Protein AF-A0A136KNW2-F1 (afdb_monomer)

Secondary structure (DSSP, 8-state):
------HHHHHHHHHHHSPTT-EEEEET-TT-HHHHHHHHTT-EEEEEES-HHHHHHHHHHHHHTT-GGGEEEEES-GGGSPPP---

Nearest PDB structures (foldseek):
  4htf-assembly1_B  TM=8.590E-01  e=5.207E-06  Escherichia coli O157:H7
  3egi-assembly1_D  TM=9.491E-01  e=1.558E-04  Homo sapiens
  3egi-assembly1_C  TM=8.553E-01  e=9.682E-05  Homo sapiens
  3egi-assembly1_A  TM=9.231E-01  e=5.668E-04  Homo sapiens
  5bxy-assembly2_B  TM=8.757E-01  e=7.439E-04  Salinibacter ruber DSM 13855

Solvent-accessible surface area (backbone atoms only — not comparable to full-atom values): 5058 Å² total; per-residue (Å²): 132,86,80,77,74,55,67,71,58,56,50,54,53,48,66,71,72,54,65,84,64,37,82,44,78,36,82,66,35,52,64,24,68,64,51,50,52,44,17,71,67,58,20,39,24,42,32,29,22,72,46,57,70,28,41,56,45,26,55,56,48,23,54,77,68,73,25,47,93,28,45,49,73,42,71,40,57,80,83,74,49,76,81,76,77,84,126

pLDDT: mean 88.27, std 15.73, range [34.56, 98.44]

Foldseek 3Di:
DPPPPPVVNVVVVVVVPDDQQEEEEAFQCFLPPVVLVVLVSNHAYEYEHQDPVSQVNNCVVCVVSVSNVRYDYDNDHPVPDDDDDPD

Sequence (87 aa):
MNKIIPMAHFFKIINGVIKKESSILDIGCGTGSLAIYLASCNHHVLGIDISQKAIQGCEAYAQRMNVEKNTQFLVGTINDLPPSKKI

Mean predicted aligned error: 5.71 Å

Radius of gyration: 13.6 Å; Cα contacts (8 Å, |Δi|>4): 120; chains: 1; bounding box: 35×40×28 Å

Structure (mmCIF, N/CA/C/O backbone):
data_AF-A0A136KNW2-F1
#
_entry.id   AF-A0A136KNW2-F1
#
loop_
_atom_site.group_PDB
_atom_site.id
_atom_site.type_symbol
_atom_site.label_atom_id
_atom_site.label_alt_id
_atom_site.label_comp_id
_atom_site.label_asym_id
_atom_site.label_entity_id
_atom_site.label_seq_id
_atom_site.pdbx_PDB_ins_code
_atom_site.Cartn_x
_atom_site.Cartn_y
_atom_site.Cartn_z
_atom_site.occupancy
_atom_site.B_iso_or_equiv
_atom_site.auth_seq_id
_atom_site.auth_comp_id
_atom_site.auth_asym_id
_atom_site.auth_atom_id
_atom_site.pdbx_PDB_model_num
ATOM 1 N N . MET A 1 1 ? 3.819 31.399 -1.809 1.00 35.47 1 MET A N 1
ATOM 2 C CA . MET A 1 1 ? 3.758 30.777 -0.465 1.00 35.47 1 MET A CA 1
ATOM 3 C C . MET A 1 1 ? 3.459 29.294 -0.630 1.00 35.47 1 MET A C 1
ATOM 5 O O . MET A 1 1 ? 2.297 28.924 -0.745 1.00 35.47 1 MET A O 1
ATOM 9 N N . ASN A 1 2 ? 4.493 28.453 -0.694 1.00 34.56 2 ASN A N 1
ATOM 10 C CA . ASN A 1 2 ? 4.311 27.004 -0.763 1.00 34.56 2 ASN A CA 1
ATOM 11 C C . ASN A 1 2 ? 3.911 26.510 0.627 1.00 34.56 2 ASN A C 1
ATOM 13 O O . ASN A 1 2 ? 4.751 26.394 1.516 1.00 34.56 2 ASN A O 1
ATOM 17 N N . LYS A 1 3 ? 2.614 26.270 0.839 1.00 44.28 3 LYS A N 1
ATOM 18 C CA . LYS A 1 3 ? 2.141 25.559 2.027 1.00 44.28 3 LYS A CA 1
ATOM 19 C C . LYS A 1 3 ? 2.542 24.095 1.865 1.00 44.28 3 LYS A C 1
ATOM 21 O O . LYS A 1 3 ? 1.802 23.308 1.288 1.00 44.28 3 LYS A O 1
ATOM 26 N N . ILE A 1 4 ? 3.736 23.747 2.334 1.00 51.75 4 ILE A N 1
ATOM 27 C CA . ILE A 1 4 ? 4.109 22.349 2.546 1.00 51.75 4 ILE A CA 1
ATOM 28 C C . ILE A 1 4 ? 3.226 21.872 3.696 1.00 51.75 4 ILE A C 1
ATOM 30 O O . ILE A 1 4 ? 3.436 22.266 4.841 1.00 51.75 4 ILE A O 1
ATOM 34 N N . ILE A 1 5 ? 2.183 21.103 3.387 1.00 56.28 5 ILE A N 1
ATOM 35 C CA . ILE A 1 5 ? 1.348 20.466 4.404 1.00 56.28 5 ILE A CA 1
ATOM 36 C C . ILE A 1 5 ? 2.189 19.318 4.973 1.00 56.28 5 ILE A C 1
ATOM 38 O O . ILE A 1 5 ? 2.511 18.391 4.227 1.00 56.28 5 ILE A O 1
ATOM 42 N N . PRO A 1 6 ? 2.590 19.355 6.257 1.00 64.12 6 PRO A N 1
ATOM 43 C CA . PRO A 1 6 ? 3.339 18.257 6.851 1.00 64.12 6 PRO A CA 1
ATOM 44 C C . PRO A 1 6 ? 2.507 16.976 6.748 1.00 64.12 6 PRO A C 1
ATOM 46 O O . PRO A 1 6 ? 1.310 17.008 7.040 1.00 64.12 6 PRO A O 1
ATOM 49 N N . MET A 1 7 ? 3.122 15.850 6.378 1.00 68.56 7 MET A N 1
ATOM 50 C CA . MET A 1 7 ? 2.422 14.562 6.218 1.00 68.56 7 MET A CA 1
ATOM 51 C C . MET A 1 7 ? 1.571 14.181 7.442 1.00 68.56 7 MET A C 1
ATOM 53 O O . MET A 1 7 ? 0.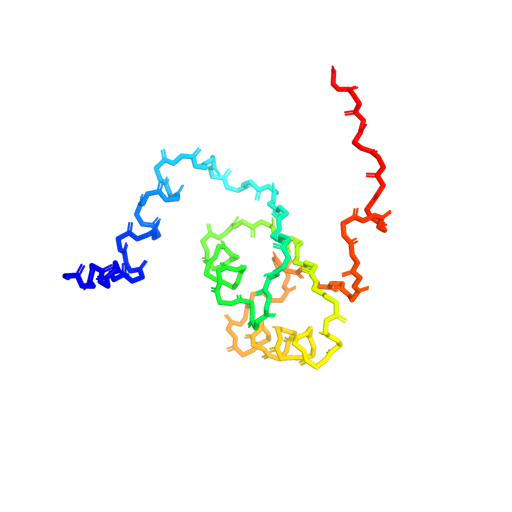4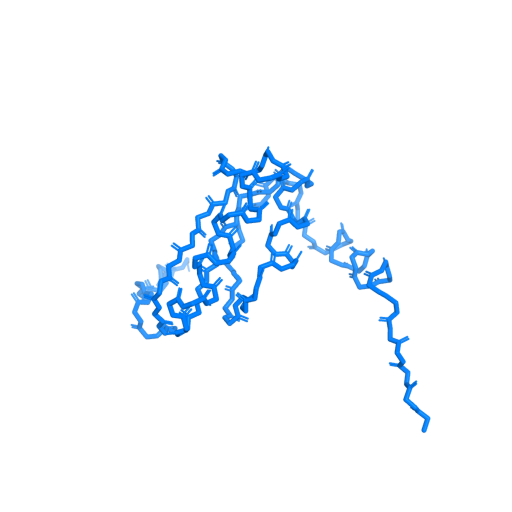81 13.637 7.298 1.00 68.56 7 MET A O 1
ATOM 57 N N . ALA A 1 8 ? 1.994 14.579 8.646 1.00 70.19 8 ALA A N 1
ATOM 58 C CA . ALA A 1 8 ? 1.227 14.401 9.879 1.00 70.19 8 ALA A CA 1
ATOM 59 C C . ALA A 1 8 ? -0.158 15.083 9.862 1.00 70.19 8 ALA A C 1
ATOM 61 O O . ALA A 1 8 ? -1.126 14.541 10.394 1.00 70.19 8 ALA A O 1
ATOM 62 N N . HIS A 1 9 ? -0.279 16.264 9.247 1.00 79.62 9 HIS A N 1
ATOM 63 C CA . HIS A 1 9 ? -1.559 16.966 9.144 1.00 79.62 9 HIS A CA 1
ATOM 64 C C . HIS A 1 9 ? -2.494 16.275 8.147 1.00 79.62 9 HIS A C 1
ATOM 66 O O . HIS A 1 9 ? -3.684 16.133 8.414 1.00 79.62 9 HIS A O 1
ATOM 72 N N . PHE A 1 10 ? -1.947 15.798 7.027 1.00 79.88 10 PHE A N 1
ATOM 73 C CA . PHE A 1 10 ? -2.701 15.047 6.025 1.00 79.88 10 PHE A CA 1
ATOM 74 C C . PHE A 1 10 ? -3.286 13.755 6.610 1.00 79.88 10 PHE A C 1
ATOM 76 O O . PHE A 1 10 ? -4.483 13.503 6.492 1.00 79.88 10 PHE A O 1
ATOM 83 N N . PHE A 1 11 ? -2.480 12.996 7.353 1.00 79.75 11 PHE A N 1
ATOM 84 C CA . PHE A 1 11 ? -2.941 11.788 8.035 1.00 79.75 11 PHE A CA 1
ATOM 85 C C . PHE A 1 11 ? -4.009 12.056 9.098 1.00 79.75 11 PHE A C 1
ATOM 87 O O . PHE A 1 11 ? -4.966 11.293 9.212 1.00 79.75 11 PHE A O 1
ATOM 94 N N . LYS A 1 12 ? -3.907 13.172 9.833 1.00 84.06 12 LYS A N 1
ATOM 95 C CA . LYS A 1 12 ? -4.946 13.575 10.792 1.00 84.06 12 LYS A CA 1
ATOM 96 C C . LYS A 1 12 ? -6.298 13.801 10.112 1.00 84.06 12 LYS A C 1
ATOM 98 O O . LYS A 1 12 ? -7.317 13.406 10.670 1.00 84.06 12 LYS A O 1
ATOM 103 N N . ILE A 1 13 ? -6.308 14.425 8.933 1.00 87.12 13 ILE A N 1
ATOM 104 C CA . ILE A 1 13 ? -7.539 14.634 8.159 1.00 87.12 13 ILE A CA 1
ATOM 105 C C . ILE A 1 13 ? -8.119 13.286 7.737 1.00 87.12 13 ILE A C 1
ATOM 107 O O . ILE A 1 13 ? -9.292 13.028 7.991 1.00 87.12 13 ILE A O 1
ATOM 111 N N . ILE A 1 14 ? -7.291 12.418 7.150 1.00 86.62 14 ILE A N 1
ATOM 112 C CA . ILE A 1 14 ? -7.723 11.103 6.668 1.00 86.62 14 ILE A CA 1
ATOM 113 C C . ILE A 1 14 ? -8.346 10.279 7.798 1.00 86.62 14 ILE A C 1
ATOM 115 O O . ILE A 1 14 ? -9.483 9.833 7.664 1.00 86.62 14 ILE A O 1
ATOM 119 N N . ASN A 1 15 ? -7.670 10.167 8.944 1.00 83.69 15 ASN A N 1
ATOM 120 C CA . ASN A 1 15 ? -8.177 9.423 10.102 1.00 83.69 15 ASN A CA 1
ATOM 121 C C . ASN A 1 15 ? -9.482 9.998 10.677 1.00 83.69 15 ASN A C 1
ATOM 123 O O . ASN A 1 15 ? -10.195 9.296 11.388 1.00 83.69 15 ASN A O 1
ATOM 127 N N . GLY A 1 16 ? -9.793 11.268 10.396 1.00 88.00 16 GLY A N 1
ATOM 128 C CA . GLY A 1 16 ? -11.050 11.901 10.789 1.00 88.00 16 GLY A CA 1
ATOM 129 C C . GLY A 1 16 ? -12.227 11.602 9.855 1.00 88.00 16 GLY A C 1
ATOM 130 O O . GLY A 1 16 ? -13.367 11.827 10.253 1.00 88.00 16 GLY A O 1
ATOM 131 N N . VAL A 1 17 ? -11.976 11.117 8.633 1.00 90.75 17 VAL A N 1
ATOM 132 C CA . VAL A 1 17 ? -13.021 10.883 7.616 1.00 90.75 17 VAL A CA 1
ATOM 133 C C . VAL A 1 17 ? -13.212 9.412 7.255 1.00 90.75 17 VAL A C 1
ATOM 135 O O . VAL A 1 17 ? -14.291 9.040 6.794 1.00 90.75 17 VAL A O 1
ATOM 138 N N . ILE A 1 18 ? -12.205 8.562 7.469 1.00 91.88 18 ILE A N 1
ATOM 139 C CA . ILE A 1 18 ? -12.313 7.123 7.207 1.00 91.88 18 ILE A CA 1
ATOM 140 C C . ILE A 1 18 ? -12.810 6.371 8.443 1.00 91.88 18 ILE A C 1
ATOM 142 O O . ILE A 1 18 ? -12.455 6.680 9.580 1.00 91.88 18 ILE A O 1
ATOM 146 N N . LYS A 1 19 ? -13.634 5.342 8.225 1.00 93.38 19 LYS A N 1
ATOM 147 C CA . LYS A 1 19 ? -14.037 4.426 9.299 1.00 93.38 19 LYS A CA 1
ATOM 148 C C . LYS A 1 19 ? -12.860 3.525 9.668 1.00 93.38 19 LYS A C 1
ATOM 150 O O . LYS A 1 19 ? -12.053 3.178 8.803 1.00 93.38 19 LYS A O 1
ATOM 155 N N . LYS A 1 20 ? -12.796 3.091 10.928 1.00 91.25 20 LYS A N 1
ATOM 156 C CA . LYS A 1 20 ? -11.840 2.061 11.367 1.00 91.25 20 LY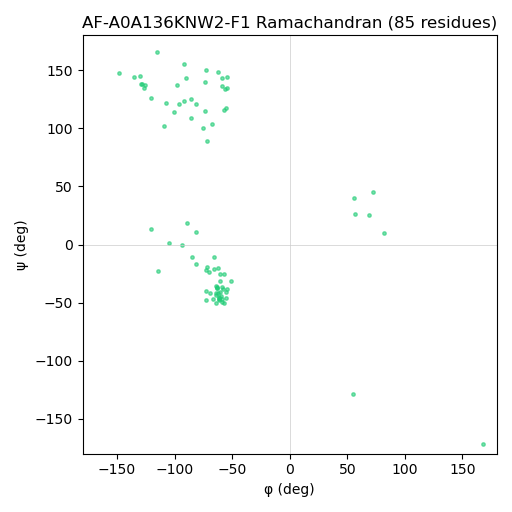S A CA 1
ATOM 157 C C . LYS A 1 20 ? -11.967 0.804 10.501 1.00 91.25 20 LYS A C 1
ATOM 159 O O . LYS A 1 20 ? -13.070 0.483 10.071 1.00 91.25 20 LYS A O 1
ATOM 164 N N . GLU A 1 21 ? -10.837 0.148 10.236 1.00 94.12 21 GLU A N 1
ATOM 165 C CA . GLU A 1 21 ? -10.770 -1.138 9.514 1.00 94.12 21 GLU A CA 1
ATOM 166 C C . GLU A 1 21 ? -11.410 -1.115 8.111 1.00 94.12 21 GLU A C 1
ATOM 168 O O . GLU A 1 21 ? -11.854 -2.128 7.582 1.00 94.12 21 GLU A O 1
ATOM 173 N N . SER A 1 22 ? -11.452 0.062 7.477 1.00 95.19 22 SER A N 1
ATOM 174 C CA . SER A 1 22 ? -11.936 0.208 6.101 1.00 95.19 22 SER A CA 1
ATOM 175 C C . SER A 1 22 ? -11.092 -0.564 5.080 1.00 95.19 22 SER A C 1
ATOM 177 O O . SER A 1 22 ? -9.868 -0.649 5.201 1.00 95.19 22 SER A O 1
ATOM 179 N N . SER A 1 23 ? -11.756 -1.029 4.019 1.00 95.25 23 SER A N 1
ATOM 180 C CA . SER A 1 23 ? -11.116 -1.404 2.756 1.00 95.25 23 SER A CA 1
ATOM 181 C C . SER A 1 23 ? -10.961 -0.163 1.876 1.00 95.25 23 SER A C 1
ATOM 183 O O . SER A 1 23 ? -11.934 0.551 1.634 1.00 95.25 23 SER A O 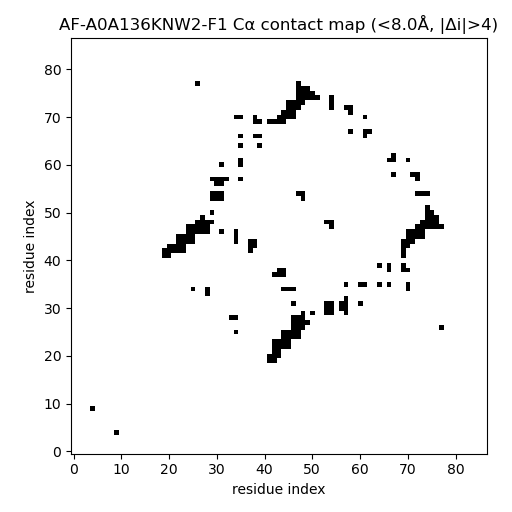1
ATOM 185 N N . ILE A 1 24 ? -9.741 0.112 1.425 1.00 95.00 24 ILE A N 1
ATOM 186 C CA . ILE A 1 24 ? -9.354 1.360 0.763 1.00 95.00 24 ILE A CA 1
ATOM 187 C C . ILE A 1 24 ? -8.706 1.036 -0.582 1.00 95.00 24 ILE A C 1
ATOM 189 O O . ILE A 1 24 ? -7.880 0.132 -0.679 1.00 95.00 24 ILE A O 1
ATOM 193 N N . LEU A 1 25 ? -9.068 1.802 -1.608 1.00 95.00 25 LEU A N 1
ATOM 194 C CA . LEU A 1 25 ? -8.428 1.780 -2.917 1.00 95.00 25 LEU A CA 1
ATOM 195 C C . LEU A 1 25 ? -7.593 3.057 -3.085 1.00 95.00 25 LEU A C 1
ATOM 197 O O . LEU A 1 25 ? -8.138 4.158 -3.006 1.00 95.00 25 LEU A O 1
ATOM 201 N N . ASP A 1 26 ? -6.294 2.902 -3.329 1.00 95.38 26 ASP A N 1
ATOM 202 C CA . ASP A 1 26 ? -5.338 3.990 -3.557 1.00 95.38 26 ASP A CA 1
ATOM 203 C C . ASP A 1 26 ? -4.902 3.995 -5.034 1.00 95.38 26 ASP A C 1
ATOM 205 O O . ASP A 1 26 ? -4.125 3.144 -5.473 1.00 95.38 26 ASP A O 1
ATOM 209 N N . ILE A 1 27 ? -5.469 4.909 -5.827 1.00 95.62 27 ILE A N 1
ATOM 210 C CA . ILE A 1 27 ? -5.254 4.989 -7.281 1.00 95.62 27 ILE A CA 1
ATOM 211 C C . ILE A 1 27 ? -4.088 5.928 -7.577 1.00 95.62 27 ILE A C 1
ATOM 213 O O . ILE A 1 27 ? -4.136 7.105 -7.225 1.00 95.62 27 ILE A O 1
ATOM 217 N N . GLY A 1 28 ? -3.079 5.430 -8.291 1.00 95.94 28 GLY A N 1
ATOM 218 C CA . GLY A 1 28 ? -1.819 6.147 -8.478 1.00 95.94 28 GLY A CA 1
ATOM 219 C C . GLY A 1 28 ? -0.999 6.146 -7.192 1.00 95.94 28 GLY A C 1
ATOM 220 O O . GLY A 1 28 ? -0.503 7.192 -6.774 1.00 95.94 28 GLY A O 1
ATOM 221 N N . CYS A 1 29 ? -0.893 4.983 -6.538 1.00 96.94 29 CYS A N 1
ATOM 222 C CA . CYS A 1 29 ? -0.292 4.870 -5.208 1.00 96.94 29 CYS A CA 1
ATOM 223 C C . CYS A 1 29 ? 1.212 5.202 -5.180 1.00 96.94 29 CYS A C 1
ATOM 225 O O . CYS A 1 29 ? 1.799 5.327 -4.099 1.00 96.94 29 CYS A O 1
ATOM 227 N N . GLY A 1 30 ? 1.866 5.332 -6.343 1.00 97.19 30 GLY A N 1
ATOM 228 C CA . GLY A 1 30 ? 3.287 5.629 -6.457 1.00 97.19 30 GLY A CA 1
ATOM 229 C C . GLY A 1 30 ? 4.118 4.619 -5.672 1.00 97.19 30 GLY A C 1
ATOM 230 O O . GLY A 1 30 ? 3.922 3.415 -5.795 1.00 97.19 30 GLY A O 1
ATOM 231 N N . THR A 1 31 ? 5.023 5.102 -4.819 1.00 95.62 31 THR A N 1
ATOM 232 C CA . THR A 1 31 ? 5.853 4.261 -3.934 1.00 95.62 31 THR A CA 1
ATOM 233 C C . THR A 1 31 ? 5.145 3.814 -2.644 1.00 95.62 31 THR A C 1
ATOM 235 O O . THR A 1 31 ? 5.799 3.333 -1.719 1.00 95.62 31 THR A O 1
ATOM 238 N N . GLY A 1 32 ? 3.829 4.013 -2.535 1.00 96.31 32 GLY A N 1
ATOM 239 C CA . GLY A 1 32 ? 2.989 3.388 -1.511 1.00 96.31 32 GLY A CA 1
ATOM 240 C C . GLY A 1 32 ? 2.991 4.059 -0.139 1.00 96.31 32 GLY A C 1
ATOM 241 O O . GLY A 1 32 ? 2.455 3.489 0.803 1.00 96.31 32 GLY A O 1
ATOM 242 N N . SER A 1 33 ? 3.561 5.258 0.027 1.00 94.88 33 SER A N 1
ATOM 243 C CA . SER A 1 33 ? 3.699 5.890 1.353 1.00 94.88 33 SER A CA 1
ATOM 244 C C . SER A 1 33 ? 2.374 6.037 2.110 1.00 94.88 33 SER A C 1
ATOM 246 O O . SER A 1 33 ? 2.336 5.788 3.315 1.00 94.88 33 SER A O 1
ATOM 248 N N . LEU A 1 34 ? 1.293 6.404 1.415 1.00 94.38 34 LEU A N 1
ATOM 249 C CA . LEU A 1 34 ? -0.037 6.497 2.015 1.00 94.38 34 LEU A CA 1
ATOM 250 C C . LEU A 1 34 ? -0.628 5.110 2.295 1.00 94.38 34 LEU A C 1
ATOM 252 O O . LEU A 1 34 ? -1.083 4.868 3.411 1.00 94.38 34 LEU A O 1
ATOM 256 N N . ALA A 1 35 ? -0.578 4.198 1.323 1.00 96.75 35 ALA A N 1
ATOM 257 C CA . ALA A 1 35 ? -1.066 2.831 1.483 1.00 96.75 35 ALA A CA 1
ATOM 258 C C . ALA A 1 35 ? -0.426 2.106 2.679 1.00 96.75 35 ALA A C 1
ATOM 260 O O . ALA A 1 35 ? -1.135 1.527 3.500 1.00 96.75 35 ALA A O 1
ATOM 261 N N . ILE A 1 36 ? 0.898 2.205 2.837 1.00 97.38 36 ILE A N 1
ATOM 262 C CA . ILE A 1 36 ? 1.627 1.624 3.974 1.00 97.38 36 ILE A CA 1
ATOM 263 C C . ILE A 1 36 ? 1.208 2.273 5.296 1.00 97.38 36 ILE A C 1
ATOM 265 O O . ILE A 1 36 ? 0.975 1.569 6.279 1.00 97.38 36 ILE A O 1
ATOM 269 N N . TYR A 1 37 ? 1.070 3.602 5.330 1.00 94.44 37 TYR A N 1
ATOM 270 C CA . TYR A 1 37 ? 0.600 4.301 6.526 1.00 94.44 37 TYR A CA 1
ATOM 271 C C . TYR A 1 37 ? -0.795 3.821 6.949 1.00 94.44 37 TYR A C 1
ATOM 273 O O . TYR A 1 37 ? -1.008 3.455 8.106 1.00 94.44 37 TYR A O 1
ATOM 281 N N . LEU A 1 38 ? -1.734 3.770 6.008 1.00 95.25 38 LEU A N 1
ATOM 282 C CA . LEU A 1 38 ? -3.101 3.325 6.259 1.00 95.25 38 LEU A CA 1
ATOM 283 C C . LEU A 1 38 ? -3.148 1.868 6.724 1.00 95.25 38 LEU A C 1
ATOM 285 O O . LEU A 1 38 ? -3.842 1.550 7.688 1.00 95.25 38 LEU A O 1
ATOM 289 N N . ALA A 1 39 ? -2.350 0.996 6.114 1.00 96.94 39 ALA A N 1
ATOM 290 C CA . ALA A 1 39 ? -2.248 -0.396 6.528 1.00 96.94 39 ALA A CA 1
ATOM 291 C C . ALA A 1 39 ? -1.673 -0.568 7.942 1.00 96.94 39 ALA A C 1
ATOM 293 O O . ALA A 1 39 ? -2.142 -1.422 8.698 1.00 96.94 39 ALA A O 1
ATOM 294 N N . SER A 1 40 ? -0.720 0.286 8.337 1.00 95.12 40 SER A N 1
ATOM 295 C CA . SER A 1 40 ? -0.201 0.332 9.714 1.00 95.12 40 SER A CA 1
ATOM 296 C C . SER A 1 40 ? -1.255 0.786 10.733 1.00 95.12 40 SER A C 1
ATOM 298 O O . SER A 1 40 ? -1.160 0.462 11.914 1.00 95.12 40 SER A O 1
ATOM 300 N N . CYS A 1 41 ? -2.299 1.479 10.268 1.00 93.12 41 CYS A N 1
ATOM 301 C CA . CYS A 1 41 ? -3.469 1.870 11.054 1.00 93.12 41 CYS A CA 1
ATOM 302 C C . CYS A 1 41 ? -4.597 0.815 11.028 1.00 93.12 41 CYS A C 1
ATOM 304 O O . CYS A 1 41 ? -5.736 1.132 11.368 1.00 93.12 41 CYS A O 1
ATOM 306 N N . ASN A 1 42 ? -4.289 -0.434 10.655 1.00 95.19 42 ASN A N 1
ATOM 307 C CA . ASN A 1 42 ? -5.224 -1.566 10.595 1.00 95.19 42 ASN A CA 1
ATOM 308 C C . ASN A 1 42 ? -6.300 -1.461 9.494 1.00 95.19 42 ASN A C 1
ATOM 310 O O . ASN A 1 42 ? -7.382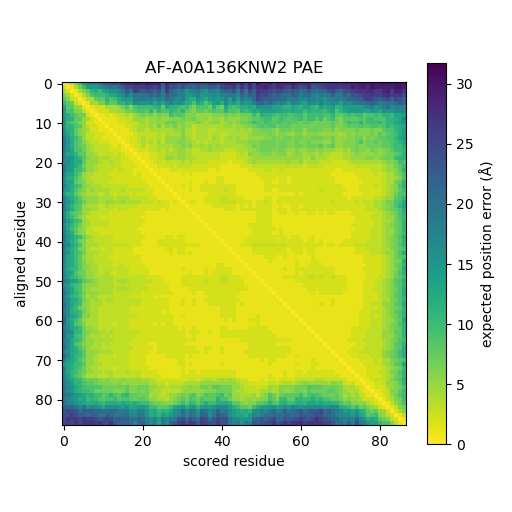 -2.030 9.622 1.00 95.19 42 ASN A O 1
ATOM 314 N N . HIS A 1 43 ? -6.028 -0.725 8.413 1.00 96.06 43 HIS A N 1
ATOM 315 C CA . HIS A 1 43 ? -6.865 -0.729 7.209 1.00 96.06 43 HIS A CA 1
ATOM 316 C C . HIS A 1 43 ? -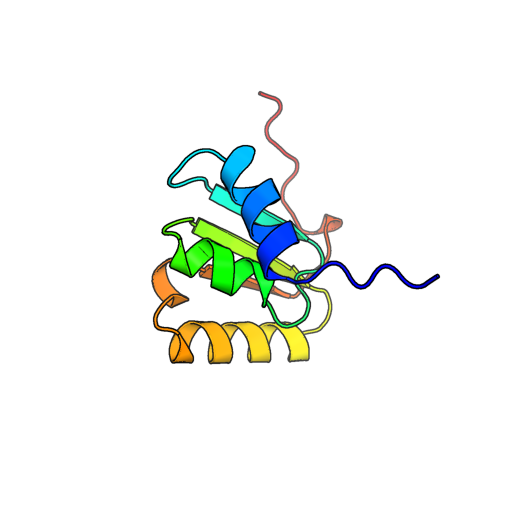6.380 -1.761 6.192 1.00 96.06 43 HIS A C 1
ATOM 318 O O . HIS A 1 43 ? -5.196 -2.077 6.147 1.00 96.06 43 HIS A O 1
ATOM 324 N N . HIS A 1 44 ? -7.279 -2.228 5.326 1.00 97.88 44 HIS A N 1
ATOM 325 C CA . HIS A 1 44 ? -6.908 -3.046 4.172 1.00 97.88 44 HIS A CA 1
ATOM 326 C C . HIS A 1 44 ? -6.791 -2.152 2.945 1.00 97.88 44 HIS A C 1
ATOM 328 O O . HIS A 1 44 ? -7.767 -1.500 2.575 1.00 97.88 44 HIS A O 1
ATOM 334 N N . VAL A 1 45 ? -5.621 -2.105 2.312 1.00 97.62 45 VAL A N 1
ATOM 335 C CA . VAL A 1 45 ? -5.371 -1.195 1.188 1.00 97.62 45 VAL A CA 1
ATOM 336 C C . VAL A 1 45 ? -5.003 -1.964 -0.072 1.00 97.62 45 VAL A C 1
ATOM 338 O O . VAL A 1 45 ? -4.053 -2.742 -0.076 1.00 97.62 45 VAL A O 1
ATOM 341 N N . LEU A 1 46 ? -5.726 -1.694 -1.155 1.00 96.88 46 LEU A N 1
ATOM 342 C CA . LEU A 1 46 ? -5.337 -2.058 -2.510 1.00 96.88 46 LEU A CA 1
ATOM 343 C C . LEU A 1 46 ? -4.742 -0.823 -3.197 1.00 96.88 46 LEU A C 1
ATOM 345 O O . LEU A 1 46 ? -5.452 0.155 -3.4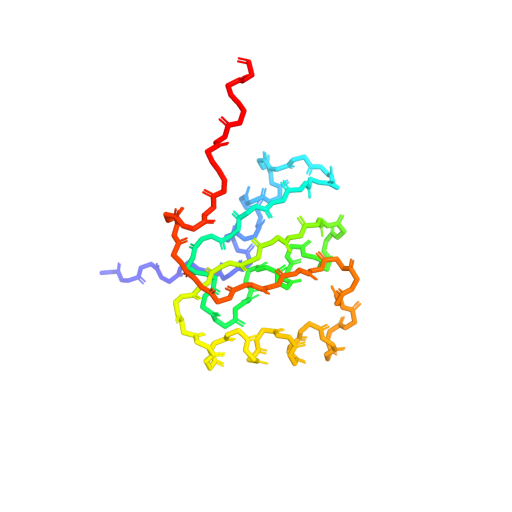24 1.00 96.88 46 LEU A O 1
ATOM 349 N N . GLY A 1 47 ? -3.452 -0.859 -3.519 1.00 97.19 47 GLY A N 1
ATOM 350 C CA . GLY A 1 47 ? -2.783 0.176 -4.307 1.00 97.19 47 GLY A CA 1
ATOM 351 C C . GLY A 1 47 ? -2.672 -0.219 -5.778 1.00 97.19 47 GLY A C 1
ATOM 352 O O . GLY A 1 47 ? -2.331 -1.361 -6.087 1.00 97.19 47 GLY A O 1
ATOM 353 N N . ILE A 1 48 ? -2.931 0.719 -6.687 1.00 97.31 48 ILE A N 1
ATOM 354 C CA . ILE A 1 48 ? -2.717 0.531 -8.126 1.00 97.31 48 ILE A CA 1
ATOM 355 C C . ILE A 1 48 ? -1.845 1.649 -8.688 1.00 97.31 48 ILE A C 1
ATOM 357 O O . ILE A 1 48 ? -2.067 2.826 -8.405 1.00 97.31 48 ILE A O 1
ATOM 361 N N . ASP A 1 49 ? -0.858 1.286 -9.499 1.00 97.62 49 ASP A N 1
ATOM 362 C CA . ASP A 1 49 ? -0.007 2.233 -10.215 1.00 97.62 49 ASP A CA 1
ATOM 363 C C . ASP A 1 49 ? 0.439 1.632 -11.552 1.00 97.62 49 ASP A C 1
ATOM 365 O O . ASP A 1 49 ? 0.640 0.423 -11.670 1.00 97.62 49 ASP A O 1
ATOM 369 N N . ILE A 1 50 ? 0.616 2.469 -12.573 1.00 97.44 50 ILE A N 1
ATOM 370 C CA . ILE A 1 50 ? 1.048 2.018 -13.903 1.00 97.44 50 ILE A CA 1
ATOM 371 C C . ILE A 1 50 ? 2.513 1.552 -13.904 1.00 97.44 50 ILE A C 1
ATOM 373 O O . ILE A 1 50 ? 2.939 0.777 -14.760 1.00 97.44 50 ILE A O 1
ATOM 377 N N . SER A 1 51 ? 3.312 2.034 -12.951 1.00 97.81 51 SER A N 1
ATOM 378 C CA . SER A 1 51 ? 4.736 1.744 -12.866 1.00 97.81 51 SER A CA 1
ATOM 379 C C . SER A 1 51 ? 4.998 0.439 -12.119 1.00 97.81 51 SER A C 1
ATOM 381 O O . SER A 1 51 ? 4.951 0.382 -10.891 1.00 97.81 51 SER A O 1
ATOM 383 N N . GLN A 1 52 ? 5.417 -0.598 -12.847 1.00 97.69 52 GLN A N 1
ATOM 384 C CA . GLN A 1 52 ? 5.871 -1.857 -12.242 1.00 97.69 52 GLN A CA 1
ATOM 385 C C . GLN A 1 52 ? 6.988 -1.653 -11.209 1.00 97.69 52 GLN A C 1
ATOM 387 O O . GLN A 1 52 ? 6.992 -2.287 -10.155 1.00 97.69 52 GLN A O 1
ATOM 392 N N . LYS A 1 53 ? 7.912 -0.724 -11.477 1.00 98.12 53 LYS A N 1
ATOM 393 C CA . LYS A 1 53 ? 8.994 -0.382 -10.546 1.00 98.12 53 LYS A CA 1
ATOM 394 C C . LYS A 1 53 ? 8.457 0.210 -9.239 1.00 98.12 53 LYS A C 1
ATOM 396 O O . LYS A 1 53 ? 9.023 -0.048 -8.180 1.00 98.12 53 LYS A O 1
ATOM 401 N N . ALA A 1 54 ? 7.395 1.013 -9.311 1.00 97.62 54 ALA A N 1
ATOM 402 C CA . ALA A 1 54 ? 6.768 1.587 -8.127 1.00 97.62 54 ALA A CA 1
ATOM 403 C C . ALA A 1 54 ? 6.128 0.487 -7.269 1.00 97.62 54 ALA A C 1
ATOM 405 O O . ALA A 1 54 ? 6.425 0.408 -6.079 1.00 97.62 54 ALA A O 1
ATOM 406 N N . ILE A 1 55 ? 5.380 -0.428 -7.897 1.00 98.31 55 ILE A N 1
ATOM 407 C CA . ILE A 1 55 ? 4.737 -1.567 -7.225 1.00 98.31 55 ILE A CA 1
ATOM 408 C C . ILE A 1 55 ? 5.749 -2.492 -6.536 1.00 98.31 55 ILE A C 1
ATOM 410 O O . ILE A 1 55 ? 5.571 -2.815 -5.365 1.00 98.31 55 ILE A O 1
ATOM 414 N N . GLN A 1 56 ? 6.863 -2.828 -7.190 1.00 98.31 56 GLN A N 1
ATOM 415 C CA . GLN A 1 56 ? 7.947 -3.592 -6.549 1.00 98.31 56 GLN A CA 1
ATOM 416 C C . GLN A 1 56 ? 8.499 -2.880 -5.302 1.00 98.31 56 GLN A C 1
ATOM 418 O O . GLN A 1 56 ? 8.813 -3.509 -4.290 1.00 98.31 56 GLN A O 1
ATOM 423 N N . GLY A 1 57 ? 8.606 -1.548 -5.361 1.00 98.19 57 GLY A N 1
ATOM 424 C CA . GLY A 1 57 ? 8.979 -0.723 -4.215 1.00 98.19 57 GLY A CA 1
ATOM 425 C C . GLY A 1 57 ? 7.948 -0.782 -3.087 1.00 98.19 57 GLY A C 1
ATOM 426 O O . GLY A 1 57 ? 8.337 -0.899 -1.925 1.00 98.19 57 GLY A O 1
ATOM 427 N N . CYS A 1 58 ? 6.655 -0.748 -3.417 1.00 98.38 58 CYS A N 1
ATOM 428 C CA . CYS A 1 58 ? 5.557 -0.870 -2.457 1.00 98.38 58 CYS A CA 1
ATOM 429 C C . CYS A 1 58 ? 5.583 -2.209 -1.721 1.00 98.38 58 CYS A C 1
ATOM 431 O O . CYS A 1 58 ? 5.504 -2.224 -0.497 1.00 98.38 58 CYS A O 1
ATOM 433 N N . GLU A 1 59 ? 5.740 -3.321 -2.440 1.00 98.31 59 GLU A N 1
ATOM 434 C CA . GLU A 1 59 ? 5.791 -4.667 -1.854 1.00 98.31 59 GLU A CA 1
ATOM 435 C C . GLU A 1 59 ? 6.973 -4.811 -0.889 1.00 98.31 59 GLU A C 1
ATOM 437 O O . GLU A 1 59 ? 6.808 -5.240 0.255 1.00 98.31 59 GLU A O 1
ATOM 442 N N . ALA A 1 60 ? 8.163 -4.367 -1.310 1.00 98.31 60 ALA A N 1
ATOM 443 C CA . ALA A 1 60 ? 9.340 -4.358 -0.449 1.00 98.31 60 ALA A CA 1
ATOM 444 C C . ALA A 1 60 ? 9.155 -3.437 0.770 1.00 98.31 60 ALA A C 1
ATOM 446 O O . ALA A 1 60 ? 9.620 -3.754 1.867 1.00 98.31 60 ALA A O 1
ATOM 447 N N . TYR A 1 61 ? 8.484 -2.293 0.603 1.00 98.19 61 TYR A N 1
ATOM 448 C CA . TYR A 1 61 ? 8.204 -1.377 1.706 1.00 98.19 61 TYR A CA 1
ATOM 449 C C . TYR A 1 61 ? 7.185 -1.970 2.690 1.00 98.19 61 TYR A C 1
ATOM 451 O O . TYR A 1 61 ? 7.408 -1.907 3.898 1.00 98.19 61 TYR A O 1
ATOM 459 N N . ALA A 1 62 ? 6.133 -2.624 2.196 1.00 98.44 62 ALA A N 1
ATOM 460 C CA . ALA A 1 62 ? 5.134 -3.303 3.016 1.00 98.44 62 ALA A CA 1
ATOM 461 C C . ALA A 1 62 ? 5.753 -4.385 3.900 1.00 98.44 62 ALA A C 1
ATOM 463 O O . ALA A 1 62 ? 5.507 -4.391 5.105 1.00 98.44 62 ALA A O 1
ATOM 464 N N . GLN A 1 63 ? 6.612 -5.231 3.324 1.00 98.25 63 GLN A N 1
ATOM 465 C CA . GLN A 1 63 ? 7.337 -6.267 4.063 1.00 98.25 63 GLN A CA 1
ATOM 466 C C . GLN A 1 63 ? 8.248 -5.665 5.139 1.00 98.25 63 GLN A C 1
ATOM 468 O O . GLN A 1 63 ? 8.239 -6.108 6.282 1.00 98.25 63 GLN A O 1
ATOM 473 N N . ARG A 1 64 ? 9.012 -4.613 4.809 1.00 98.31 64 ARG A N 1
ATOM 474 C CA . ARG A 1 64 ? 9.891 -3.931 5.782 1.00 98.31 64 ARG A CA 1
ATOM 475 C C . ARG A 1 64 ? 9.123 -3.334 6.959 1.00 98.31 64 ARG A C 1
ATOM 477 O O . ARG A 1 64 ? 9.668 -3.256 8.056 1.00 98.31 64 ARG A O 1
ATOM 484 N N . MET A 1 65 ? 7.884 -2.907 6.729 1.00 97.81 65 MET A N 1
ATOM 485 C CA . MET A 1 65 ? 7.011 -2.328 7.751 1.00 97.81 65 MET A CA 1
ATOM 486 C C . MET A 1 65 ? 6.092 -3.360 8.424 1.00 97.81 65 MET A C 1
ATOM 488 O O . MET A 1 65 ? 5.346 -2.983 9.323 1.00 97.81 65 MET A O 1
ATOM 492 N N . ASN A 1 66 ? 6.162 -4.640 8.036 1.00 98.31 66 ASN A N 1
ATOM 493 C CA . ASN A 1 66 ? 5.301 -5.733 8.509 1.00 98.31 66 ASN A CA 1
ATOM 494 C C . ASN A 1 66 ? 3.794 -5.466 8.320 1.00 98.31 66 ASN A C 1
ATOM 496 O O . ASN A 1 66 ? 2.983 -5.747 9.205 1.00 98.31 66 ASN A O 1
ATOM 500 N N . VAL A 1 67 ? 3.412 -4.880 7.182 1.00 98.38 67 VAL A N 1
ATOM 501 C CA . VAL A 1 67 ? 2.007 -4.594 6.826 1.00 98.38 67 VAL A CA 1
ATOM 502 C C . VAL A 1 67 ? 1.572 -5.280 5.528 1.00 98.38 67 VAL A C 1
ATOM 504 O O . VAL A 1 67 ? 0.513 -4.976 4.978 1.00 98.38 67 VAL A O 1
ATOM 507 N N . GLU A 1 68 ? 2.358 -6.231 5.027 1.00 98.31 68 GLU A N 1
ATOM 508 C CA . GLU A 1 68 ? 2.084 -6.983 3.797 1.00 98.31 68 GLU A CA 1
ATOM 509 C C . GLU A 1 68 ? 0.774 -7.780 3.860 1.00 98.31 68 GLU A C 1
ATOM 511 O O . GLU A 1 68 ? 0.136 -7.992 2.840 1.00 98.31 68 GLU A O 1
ATOM 516 N N . LYS A 1 69 ? 0.306 -8.158 5.056 1.00 98.19 69 LYS A N 1
ATOM 517 C CA . LYS A 1 69 ? -1.003 -8.818 5.231 1.00 98.19 69 LYS A CA 1
ATOM 518 C C . LYS A 1 69 ? -2.195 -7.874 5.049 1.00 98.19 69 LYS A C 1
ATOM 520 O O . LYS A 1 69 ? -3.305 -8.326 4.785 1.00 98.19 69 LYS A O 1
ATOM 525 N N . ASN A 1 70 ? -1.960 -6.574 5.205 1.00 98.25 70 ASN A N 1
ATOM 526 C CA . ASN A 1 70 ? -2.969 -5.522 5.115 1.00 98.25 70 ASN A CA 1
ATOM 527 C C . ASN A 1 70 ? -2.877 -4.743 3.797 1.00 98.25 70 ASN A C 1
ATOM 529 O O . ASN A 1 70 ? -3.640 -3.801 3.585 1.00 98.25 70 ASN A O 1
ATOM 533 N N . THR A 1 71 ? -1.955 -5.116 2.909 1.00 98.31 71 THR A N 1
ATOM 534 C CA . THR A 1 71 ? -1.731 -4.425 1.640 1.00 98.31 71 THR A CA 1
ATOM 535 C C . THR A 1 71 ? -1.714 -5.392 0.472 1.00 98.31 71 THR A C 1
ATOM 537 O O . THR A 1 71 ? -1.226 -6.513 0.565 1.00 98.31 71 THR A O 1
ATOM 540 N N . GLN A 1 72 ? -2.234 -4.929 -0.655 1.00 98.12 72 GLN A N 1
ATOM 541 C CA . GLN A 1 72 ? -2.068 -5.561 -1.951 1.00 98.12 72 GLN A CA 1
ATOM 542 C C . GLN A 1 72 ? -1.735 -4.476 -2.968 1.00 98.12 72 GLN A C 1
ATOM 544 O O . GLN A 1 72 ? -2.253 -3.362 -2.885 1.00 98.12 72 GLN A O 1
ATOM 549 N N . PHE A 1 73 ? -0.882 -4.798 -3.934 1.00 97.62 73 PHE A N 1
ATOM 550 C CA . PHE A 1 73 ? -0.460 -3.859 -4.963 1.00 97.62 73 PHE A CA 1
ATOM 551 C C . PHE A 1 73 ? -0.619 -4.477 -6.348 1.00 97.62 73 PHE A C 1
ATOM 553 O O . PHE A 1 73 ? -0.325 -5.654 -6.542 1.00 97.62 73 PHE A O 1
ATOM 560 N N . LEU A 1 74 ? -1.112 -3.689 -7.302 1.00 96.25 74 LEU A N 1
ATOM 561 C CA . LEU A 1 74 ? -1.326 -4.112 -8.682 1.00 96.25 74 LEU A CA 1
ATOM 562 C C . LEU A 1 74 ? -0.672 -3.130 -9.648 1.00 96.25 74 LEU A C 1
ATOM 564 O O . LEU A 1 74 ? -0.788 -1.914 -9.497 1.00 96.25 74 LEU A O 1
ATOM 568 N N . VAL A 1 75 ? -0.022 -3.676 -10.675 1.00 97.44 75 VAL A N 1
ATOM 569 C CA . VAL A 1 75 ? 0.404 -2.887 -11.831 1.00 97.44 75 VAL A CA 1
ATOM 570 C C . VAL A 1 75 ? -0.793 -2.730 -12.752 1.00 97.44 75 VAL A C 1
ATOM 572 O O . VAL A 1 75 ? -1.339 -3.728 -13.218 1.00 97.44 75 VAL A O 1
ATOM 575 N N . GLY A 1 76 ? -1.196 -1.495 -13.023 1.00 94.38 76 GLY A N 1
ATOM 576 C CA . GLY A 1 76 ? -2.318 -1.242 -13.913 1.00 94.38 76 GLY A CA 1
ATOM 577 C C . GLY A 1 76 ? -2.824 0.188 -13.872 1.00 94.38 76 GLY A C 1
ATOM 578 O O . GLY A 1 76 ? -2.241 1.088 -13.267 1.00 94.38 76 GLY A O 1
ATOM 579 N N . THR A 1 77 ? -3.941 0.385 -14.548 1.00 92.00 77 THR A N 1
ATOM 580 C CA . THR A 1 77 ? -4.671 1.640 -14.642 1.00 92.00 77 THR A CA 1
ATOM 581 C C . THR A 1 77 ? -6.036 1.500 -13.981 1.00 92.00 77 THR A C 1
ATOM 583 O O . THR A 1 77 ? -6.535 0.401 -13.748 1.00 92.00 77 THR A O 1
ATOM 586 N N . ILE A 1 78 ? -6.702 2.627 -13.732 1.00 86.44 78 ILE A N 1
ATOM 587 C CA . ILE A 1 78 ? -8.075 2.619 -13.212 1.00 86.44 78 ILE A CA 1
ATOM 588 C C . ILE A 1 78 ? -9.056 1.849 -14.117 1.00 86.44 78 ILE A C 1
ATOM 590 O O . ILE A 1 78 ? -10.055 1.336 -13.626 1.00 86.44 78 ILE A O 1
ATOM 594 N N . ASN A 1 79 ? -8.763 1.734 -15.418 1.00 87.56 79 ASN A N 1
ATOM 595 C CA . ASN A 1 79 ? -9.610 1.014 -16.371 1.00 87.56 79 ASN A CA 1
ATOM 596 C C . ASN A 1 79 ? -9.552 -0.508 -16.186 1.00 87.56 79 ASN A C 1
ATOM 598 O O . ASN A 1 79 ? -10.448 -1.206 -16.650 1.00 87.56 79 ASN A O 1
ATOM 602 N N . ASP A 1 80 ? -8.515 -1.008 -15.515 1.00 84.44 80 ASP A N 1
ATOM 603 C CA . ASP A 1 80 ? -8.328 -2.434 -15.241 1.00 84.44 80 ASP A CA 1
ATOM 604 C C . ASP A 1 80 ? -9.085 -2.877 -13.979 1.00 84.44 80 ASP A C 1
ATOM 606 O O . ASP A 1 80 ? -9.216 -4.071 -13.705 1.00 84.44 80 ASP A O 1
ATOM 610 N N . LEU A 1 81 ? -9.602 -1.921 -13.199 1.00 79.94 81 LEU A N 1
ATOM 611 C CA . LEU A 1 81 ? -10.445 -2.224 -12.054 1.00 79.94 81 LEU A CA 1
ATOM 612 C C . LEU A 1 81 ? -11.828 -2.682 -12.532 1.00 79.94 81 LEU A C 1
ATOM 614 O O . LEU A 1 81 ? -12.393 -2.093 -13.459 1.00 79.94 81 LEU A O 1
ATOM 618 N N . PRO A 1 82 ? -12.421 -3.704 -11.888 1.00 77.06 82 PRO A N 1
ATOM 619 C CA . PRO A 1 82 ? -13.769 -4.120 -12.2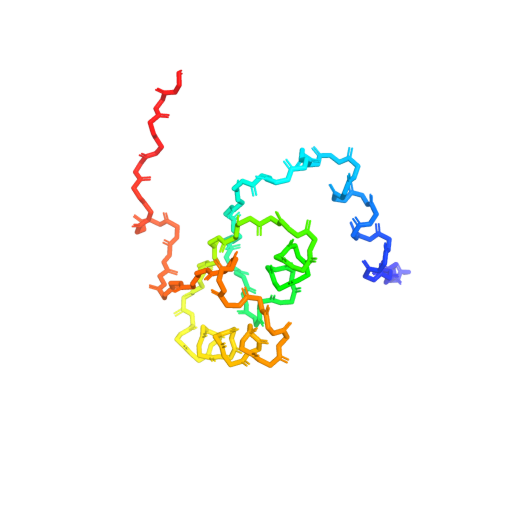26 1.00 77.06 82 PRO A CA 1
ATOM 620 C C . PRO A 1 82 ? -14.735 -2.941 -12.036 1.00 77.06 82 PRO A C 1
ATOM 622 O O . PRO A 1 82 ? -14.581 -2.173 -11.078 1.00 77.06 82 PRO A O 1
ATOM 625 N N . PRO A 1 83 ? -15.752 -2.792 -12.906 1.00 70.62 83 PRO A N 1
ATOM 626 C CA . PRO A 1 83 ? -16.768 -1.772 -12.716 1.00 70.62 83 PRO A CA 1
ATOM 627 C C . PRO A 1 83 ? -17.382 -1.941 -11.327 1.00 70.62 83 PRO A C 1
ATOM 629 O O . PRO A 1 83 ? -17.686 -3.060 -10.900 1.00 70.62 83 PRO A O 1
ATOM 632 N N . SER A 1 84 ? -17.542 -0.831 -10.605 1.00 68.50 84 SER A N 1
ATOM 633 C CA . SER A 1 84 ? -18.149 -0.878 -9.282 1.00 68.50 84 SER A CA 1
ATOM 634 C C . SER A 1 84 ? -19.527 -1.531 -9.386 1.00 68.50 84 S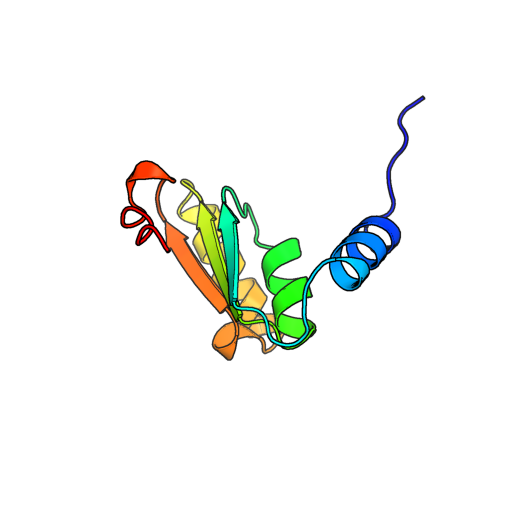ER A C 1
ATOM 636 O O . SER A 1 84 ? -20.330 -1.204 -10.266 1.00 68.50 84 SER A O 1
ATOM 638 N N . LYS A 1 85 ? -19.823 -2.473 -8.480 1.00 57.78 85 LYS A N 1
ATOM 639 C CA . LYS A 1 85 ? -21.216 -2.859 -8.255 1.00 57.78 85 LYS A CA 1
ATOM 640 C C . LYS A 1 85 ? -21.940 -1.576 -7.866 1.00 57.78 85 LYS A C 1
ATOM 642 O O . LYS A 1 85 ? -21.601 -0.977 -6.846 1.00 57.78 85 LYS A O 1
ATOM 647 N N . LYS A 1 86 ? -22.894 -1.137 -8.691 1.00 44.41 86 LYS A N 1
ATOM 648 C CA . LYS A 1 86 ? -23.868 -0.138 -8.253 1.00 44.41 86 LYS A CA 1
ATOM 649 C C . LYS A 1 86 ? -24.518 -0.701 -6.989 1.00 44.41 86 LYS A C 1
ATOM 651 O O . LYS A 1 86 ? -25.061 -1.805 -7.034 1.00 44.41 86 LYS A O 1
ATOM 656 N N . ILE A 1 87 ? -24.325 0.011 -5.885 1.00 44.50 87 ILE A N 1
ATOM 657 C CA . ILE A 1 87 ? -24.987 -0.241 -4.605 1.00 44.50 87 ILE A CA 1
ATOM 658 C C . ILE A 1 87 ? -26.443 0.192 -4.744 1.00 44.50 87 ILE A C 1
ATOM 660 O O . ILE A 1 87 ? -26.661 1.235 -5.407 1.00 44.50 87 ILE A O 1
#